Protein AF-A0A3D9FDM8-F1 (afdb_monomer_lite)

Radius of gyration: 22.26 Å; chains: 1; bounding box: 74×28×47 Å

Secondary structure (DSSP, 8-state):
--SHHHHHHHHHHHHHHHHHHHHHHHHHHHHHHHHHHHHHHHTS-HHHHHHHHHHHHHHHHHHHHHHHHHHHHHHHHTTSS-HHHHT-GGGSPPP-PPP-HHHHTTS-HHHHHHHHHHHHHHHHHHHHHHHHSSPPPPPP--HHHHHHHHHTT--

pLDDT: mean 86.39, std 13.23, range [42.19, 98.5]

InterPro domains:
  IPR010848 Protein of unknown function DUF1465 [PF07323] (9-155)
  IPR038301 AraC-like superfamily [G3DSA:1.10.8.930] (8-134)

Sequence (155 aa):
MSNAIPQAQLTRKLVDSLYVEAMVLADEARAYFEDHGVAARDRLSPSLRVGYAVESLKVTTRLMHVIAWLLTWRGEARGEIDAAMASHPDRRLGLTGRSDESVVVQLPDGAQKLIAASEDLYKRVNRLERDLLAPPAEPPASPARSLLGKLERAF

Structure (mmCIF, N/CA/C/O backbone):
data_AF-A0A3D9FDM8-F1
#
_entry.id   AF-A0A3D9FDM8-F1
#
loop_
_atom_site.group_PDB
_atom_site.id
_atom_site.type_symbol
_atom_site.label_atom_id
_atom_site.label_alt_id
_atom_site.label_comp_id
_atom_site.label_asym_id
_atom_site.label_entity_id
_atom_site.label_seq_id
_atom_site.pdbx_PDB_ins_code
_atom_site.Cartn_x
_atom_site.Cartn_y
_atom_site.Cartn_z
_atom_site.occupancy
_atom_site.B_iso_or_equiv
_atom_site.auth_seq_id
_atom_site.auth_comp_id
_atom_site.auth_asym_id
_atom_site.auth_atom_id
_atom_site.pdbx_PDB_model_num
ATOM 1 N N . MET A 1 1 ? -28.320 -5.889 21.703 1.00 42.19 1 MET A N 1
ATOM 2 C CA . MET A 1 1 ? -26.878 -5.674 21.969 1.00 42.19 1 MET A CA 1
ATOM 3 C C . MET A 1 1 ? -26.048 -6.864 21.460 1.00 42.19 1 MET A C 1
ATOM 5 O O . MET A 1 1 ? -25.460 -7.564 22.267 1.00 42.19 1 MET A O 1
ATOM 9 N N . SER A 1 2 ? -26.009 -7.159 20.149 1.00 47.53 2 SER A N 1
ATOM 10 C CA . SER A 1 2 ? -25.295 -8.372 19.677 1.00 47.53 2 SER A CA 1
ATOM 11 C C . SER A 1 2 ? -24.818 -8.325 18.212 1.00 47.53 2 SER A C 1
ATOM 13 O O . SER A 1 2 ? -24.993 -9.285 17.476 1.00 47.53 2 SER A O 1
ATOM 15 N N . ASN A 1 3 ? -24.237 -7.205 17.756 1.00 46.97 3 ASN A N 1
ATOM 16 C CA . ASN A 1 3 ? -23.647 -7.145 16.401 1.00 46.97 3 ASN A CA 1
ATOM 17 C C . ASN A 1 3 ? -22.246 -6.502 16.318 1.00 46.97 3 ASN A C 1
ATOM 19 O O . ASN A 1 3 ? -21.650 -6.480 15.249 1.00 46.97 3 ASN A O 1
ATOM 23 N N . ALA A 1 4 ? -21.689 -6.010 17.433 1.00 55.94 4 ALA A N 1
ATOM 24 C CA . ALA A 1 4 ? -20.389 -5.324 17.436 1.00 55.94 4 ALA A CA 1
ATOM 25 C C . ALA A 1 4 ? -19.183 -6.290 17.487 1.00 55.94 4 ALA A C 1
ATOM 27 O O . ALA A 1 4 ? -18.150 -6.037 16.875 1.00 55.94 4 ALA A O 1
ATOM 28 N N . ILE A 1 5 ? -19.325 -7.429 18.175 1.00 56.31 5 ILE A N 1
ATOM 29 C CA . ILE A 1 5 ? -18.251 -8.423 18.359 1.00 56.31 5 ILE A CA 1
ATOM 30 C C . ILE A 1 5 ? -17.862 -9.129 17.036 1.00 56.31 5 ILE A C 1
ATOM 32 O O . ILE A 1 5 ? -16.664 -9.264 16.778 1.00 56.31 5 ILE A O 1
ATOM 36 N N . PRO A 1 6 ? -18.806 -9.527 16.149 1.00 63.25 6 PRO A N 1
ATOM 37 C CA . PRO A 1 6 ? -18.467 -10.157 14.867 1.00 63.25 6 PRO A CA 1
ATOM 38 C C . PRO A 1 6 ? -17.724 -9.221 13.906 1.00 63.25 6 PRO A C 1
ATOM 40 O O . PRO A 1 6 ? -16.816 -9.657 13.199 1.00 63.25 6 PRO A O 1
ATOM 43 N N . GLN A 1 7 ? -18.085 -7.933 13.893 1.00 66.94 7 GLN A N 1
ATOM 44 C CA . GLN A 1 7 ? -17.470 -6.939 13.012 1.00 66.94 7 GLN A CA 1
ATOM 45 C C . GLN A 1 7 ? -16.021 -6.649 13.410 1.00 66.94 7 GLN A C 1
ATOM 47 O O . GLN A 1 7 ? -15.142 -6.696 12.555 1.00 66.94 7 GLN A O 1
ATOM 52 N N . ALA A 1 8 ? -15.742 -6.447 14.702 1.00 70.94 8 ALA A N 1
ATOM 53 C CA . ALA A 1 8 ? -14.380 -6.203 15.180 1.00 70.94 8 ALA A CA 1
ATOM 54 C C . ALA A 1 8 ? -13.433 -7.382 14.877 1.00 70.94 8 ALA A C 1
ATOM 56 O O . ALA A 1 8 ? -12.302 -7.192 14.424 1.00 70.94 8 ALA A O 1
ATOM 57 N N . GLN A 1 9 ? -13.907 -8.621 15.060 1.00 74.38 9 GLN A N 1
ATOM 58 C CA . GLN A 1 9 ? -13.117 -9.814 14.753 1.00 74.38 9 GLN A CA 1
ATOM 59 C C . GLN A 1 9 ? -12.861 -9.976 13.245 1.00 74.38 9 GLN A C 1
ATOM 61 O O . GLN A 1 9 ? -11.773 -10.403 12.849 1.00 74.38 9 GLN A O 1
ATOM 66 N N . LEU A 1 10 ? -13.843 -9.629 12.406 1.00 76.88 10 LEU A N 1
ATOM 67 C CA . LEU A 1 10 ? -13.697 -9.628 10.950 1.00 76.88 10 LEU A CA 1
ATOM 68 C C . LEU A 1 10 ? -12.655 -8.597 10.499 1.00 76.88 10 LEU A C 1
ATOM 70 O O . LEU A 1 10 ? -11.770 -8.935 9.713 1.00 76.88 10 LEU A O 1
ATOM 74 N N . THR A 1 11 ? -12.703 -7.382 11.051 1.00 84.81 11 THR A N 1
ATOM 75 C CA . THR A 1 11 ? -11.735 -6.324 10.742 1.00 84.81 11 THR A CA 1
ATOM 76 C C . THR A 1 11 ? -10.313 -6.727 11.119 1.00 84.81 11 THR A C 1
ATOM 78 O O . THR A 1 11 ? -9.399 -6.554 10.316 1.00 84.81 11 THR A O 1
ATOM 81 N N . ARG A 1 12 ? -10.112 -7.362 12.281 1.00 87.31 12 ARG A N 1
ATOM 82 C CA . ARG A 1 12 ? -8.791 -7.866 12.684 1.00 87.31 12 ARG A CA 1
ATOM 83 C C . ARG A 1 12 ? -8.222 -8.882 11.690 1.00 87.31 12 ARG A C 1
ATOM 85 O O . ARG A 1 12 ? -7.075 -8.755 11.273 1.00 87.31 12 ARG A O 1
ATOM 92 N N . LYS A 1 13 ? -9.026 -9.871 11.281 1.00 90.56 13 LYS A N 1
ATOM 93 C CA . LYS A 1 13 ? -8.599 -10.873 10.288 1.00 90.56 13 LYS A CA 1
ATOM 94 C C . LYS A 1 13 ? -8.257 -10.231 8.944 1.00 90.56 13 LYS A C 1
ATOM 96 O O . LYS A 1 13 ? -7.302 -10.652 8.297 1.00 90.56 13 LYS A O 1
ATOM 101 N N . LEU A 1 14 ? -9.016 -9.212 8.539 1.00 94.00 14 LEU A N 1
ATOM 102 C CA . LEU A 1 14 ? -8.747 -8.465 7.316 1.00 94.00 14 LEU A CA 1
ATOM 103 C C . LEU A 1 14 ? -7.418 -7.701 7.403 1.00 94.00 14 LEU A C 1
ATOM 105 O O . LEU A 1 14 ? -6.615 -7.802 6.481 1.00 94.00 14 LEU A O 1
ATOM 109 N N . VAL A 1 15 ? -7.147 -7.005 8.512 1.00 95.12 15 VAL A N 1
ATOM 110 C CA . VAL A 1 15 ? -5.864 -6.316 8.748 1.00 95.12 15 VAL A CA 1
ATOM 111 C C . VAL A 1 15 ? -4.689 -7.295 8.670 1.00 95.12 15 VAL A C 1
ATOM 113 O O . VAL A 1 15 ? -3.709 -7.017 7.982 1.00 95.12 15 VAL A O 1
ATOM 116 N N . ASP A 1 16 ? -4.787 -8.456 9.324 1.00 95.62 16 ASP A N 1
ATOM 117 C CA . ASP A 1 16 ? -3.725 -9.468 9.286 1.00 95.62 16 ASP A CA 1
ATOM 118 C C . ASP A 1 16 ? -3.510 -10.024 7.865 1.00 95.62 16 ASP A C 1
ATOM 120 O O . ASP A 1 16 ? -2.367 -10.157 7.426 1.00 95.62 16 ASP A O 1
ATOM 124 N N . SER A 1 17 ? -4.586 -10.288 7.115 1.00 96.94 17 SER A N 1
ATOM 125 C CA . SER A 1 17 ? -4.496 -10.750 5.722 1.00 96.94 17 SER A CA 1
ATOM 126 C C . SER A 1 17 ? -3.844 -9.709 4.809 1.00 96.94 17 SER A C 1
ATOM 128 O O . SER A 1 17 ? -2.958 -10.049 4.026 1.00 96.94 17 SER A O 1
ATOM 130 N N . LEU A 1 18 ? -4.255 -8.442 4.920 1.00 97.75 18 LEU A N 1
ATOM 131 C CA . LEU A 1 18 ? -3.688 -7.339 4.140 1.00 97.75 18 LEU A CA 1
ATOM 132 C C . LEU A 1 18 ? -2.214 -7.108 4.482 1.00 97.75 18 LEU A C 1
ATOM 134 O O . LEU A 1 18 ? -1.433 -6.751 3.606 1.00 97.75 18 LEU A O 1
ATOM 138 N N . TYR A 1 19 ? -1.818 -7.332 5.738 1.00 98.19 19 TYR A N 1
ATOM 139 C CA . TYR A 1 19 ? -0.422 -7.225 6.156 1.00 98.19 19 TYR A CA 1
ATOM 140 C C . TYR A 1 19 ? 0.450 -8.297 5.506 1.00 98.19 19 TYR A C 1
ATOM 142 O O . TYR A 1 19 ? 1.517 -7.975 4.990 1.00 98.19 19 TYR A O 1
ATOM 150 N N . VAL A 1 20 ? -0.000 -9.554 5.491 1.00 98.25 20 VAL A N 1
ATOM 151 C CA . VAL A 1 20 ? 0.735 -10.634 4.814 1.00 98.25 20 VAL A CA 1
ATOM 152 C C . VAL A 1 20 ? 0.876 -10.333 3.324 1.00 98.25 20 VAL A C 1
ATOM 154 O O . VAL A 1 20 ? 1.978 -10.417 2.791 1.00 98.25 20 VAL A O 1
ATOM 157 N N . GLU A 1 21 ? -0.206 -9.912 2.670 1.00 98.38 21 GLU A N 1
ATOM 158 C CA . GLU A 1 21 ? -0.177 -9.528 1.257 1.00 98.38 21 GLU A CA 1
ATOM 159 C C . GLU A 1 21 ? 0.787 -8.364 0.991 1.00 98.38 21 GLU A C 1
ATOM 161 O O . GLU A 1 21 ? 1.578 -8.425 0.053 1.00 98.38 21 GLU A O 1
ATOM 166 N N . ALA A 1 22 ? 0.781 -7.334 1.843 1.00 98.38 22 ALA A N 1
ATOM 167 C CA . ALA A 1 22 ? 1.700 -6.205 1.731 1.00 98.38 22 ALA A CA 1
ATOM 168 C C . ALA A 1 22 ? 3.168 -6.628 1.864 1.00 98.38 22 ALA A C 1
ATOM 170 O O . ALA A 1 22 ? 4.015 -6.125 1.129 1.00 98.38 22 ALA A O 1
ATOM 171 N N . MET A 1 23 ? 3.471 -7.556 2.777 1.00 98.50 23 MET A N 1
ATOM 172 C CA . MET A 1 23 ? 4.826 -8.079 2.968 1.00 98.50 23 MET A CA 1
ATOM 173 C C . MET A 1 23 ? 5.294 -8.913 1.773 1.00 98.50 23 MET A C 1
ATOM 175 O O . MET A 1 23 ? 6.430 -8.742 1.337 1.00 98.50 23 MET A O 1
ATOM 179 N N . VAL A 1 24 ? 4.426 -9.768 1.220 1.00 98.50 24 VAL A N 1
ATOM 180 C CA . VAL A 1 24 ? 4.730 -10.545 0.006 1.00 98.50 24 VAL A CA 1
ATOM 181 C C . VAL A 1 24 ? 4.985 -9.606 -1.170 1.00 98.50 24 VAL A C 1
ATOM 183 O O . VAL A 1 24 ? 6.026 -9.696 -1.811 1.00 98.50 24 VAL A O 1
ATOM 186 N N . LEU A 1 25 ? 4.093 -8.640 -1.398 1.00 98.50 25 LEU A N 1
ATOM 187 C CA .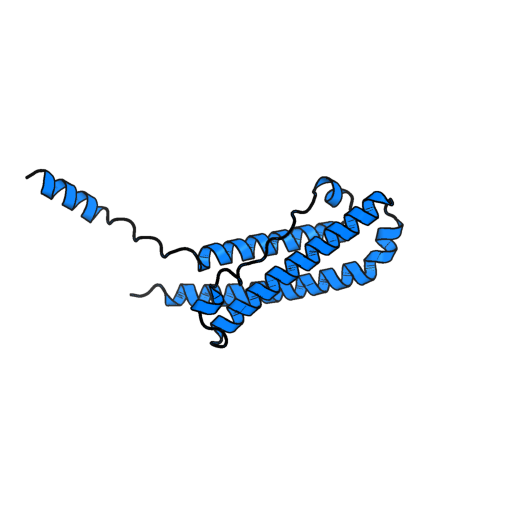 LEU A 1 25 ? 4.233 -7.691 -2.500 1.00 98.50 25 LEU A CA 1
ATOM 188 C C . LEU A 1 25 ? 5.469 -6.788 -2.350 1.00 98.50 25 LEU A C 1
ATOM 190 O O . LEU A 1 25 ? 6.094 -6.425 -3.344 1.00 98.50 25 LEU A O 1
ATOM 194 N N . ALA A 1 26 ? 5.847 -6.424 -1.120 1.00 98.00 26 ALA A N 1
ATOM 195 C CA . ALA A 1 26 ? 7.083 -5.691 -0.853 1.00 98.00 26 ALA A CA 1
ATOM 196 C C . ALA A 1 26 ? 8.334 -6.515 -1.168 1.00 98.00 26 ALA A C 1
ATOM 198 O O . ALA A 1 26 ? 9.281 -5.967 -1.734 1.00 98.00 26 ALA A O 1
ATOM 199 N N . ASP A 1 27 ? 8.332 -7.809 -0.852 1.00 97.31 27 ASP A N 1
ATOM 200 C CA . ASP A 1 27 ? 9.438 -8.698 -1.199 1.00 97.31 27 ASP A CA 1
ATOM 201 C C . ASP A 1 27 ? 9.536 -8.924 -2.715 1.00 97.31 27 ASP A C 1
ATOM 203 O O . ASP A 1 27 ? 10.619 -8.791 -3.283 1.00 97.31 27 ASP A O 1
ATOM 207 N N . GLU A 1 28 ? 8.405 -9.146 -3.391 1.00 96.69 28 GLU A N 1
ATOM 208 C CA . GLU A 1 28 ? 8.338 -9.249 -4.855 1.00 96.69 28 GLU A CA 1
ATOM 209 C C . GLU A 1 28 ? 8.842 -7.971 -5.539 1.00 96.69 28 GLU A C 1
ATOM 211 O O . GLU A 1 28 ? 9.646 -8.034 -6.471 1.00 96.69 28 GLU A O 1
ATOM 216 N N . ALA A 1 29 ? 8.410 -6.800 -5.057 1.00 95.31 29 ALA A N 1
ATOM 217 C CA . ALA A 1 29 ? 8.858 -5.514 -5.578 1.00 95.31 29 ALA A CA 1
ATOM 218 C C . ALA A 1 29 ? 10.364 -5.318 -5.372 1.00 95.31 29 ALA A C 1
ATOM 220 O O . ALA A 1 29 ? 11.062 -4.913 -6.302 1.00 95.31 29 ALA A O 1
ATOM 221 N N . ARG A 1 30 ? 10.878 -5.632 -4.176 1.00 94.00 30 ARG A N 1
ATOM 222 C CA . ARG A 1 30 ? 12.311 -5.567 -3.871 1.00 94.00 30 ARG A CA 1
ATOM 223 C C . ARG A 1 30 ? 13.104 -6.466 -4.818 1.00 94.00 30 ARG A C 1
ATOM 225 O O . ARG A 1 30 ? 14.005 -5.975 -5.489 1.00 94.00 30 ARG A O 1
ATOM 232 N N . ALA A 1 31 ? 12.733 -7.743 -4.917 1.00 93.12 31 ALA A N 1
ATOM 233 C CA . ALA A 1 31 ? 13.407 -8.708 -5.778 1.00 93.12 31 ALA A CA 1
ATOM 234 C C . ALA A 1 31 ? 13.405 -8.257 -7.246 1.00 93.12 31 ALA A C 1
ATOM 236 O O . ALA A 1 31 ? 14.443 -8.272 -7.902 1.00 93.12 31 ALA A O 1
ATOM 237 N N . TYR A 1 32 ? 12.267 -7.779 -7.753 1.00 92.00 32 TYR A N 1
ATOM 238 C CA . TYR A 1 32 ? 12.155 -7.311 -9.131 1.00 92.00 32 TYR A CA 1
ATOM 239 C C . TYR A 1 32 ? 13.013 -6.068 -9.407 1.00 92.00 32 TYR A C 1
ATOM 241 O O . TYR A 1 32 ? 13.723 -6.011 -10.415 1.00 92.00 32 TYR A O 1
ATOM 249 N N . PHE A 1 33 ? 12.966 -5.061 -8.530 1.00 87.50 33 PHE A N 1
ATOM 250 C CA . PHE A 1 33 ? 13.702 -3.815 -8.741 1.00 87.50 33 PHE A CA 1
ATOM 251 C C . PHE A 1 33 ? 15.215 -3.962 -8.512 1.00 87.50 33 PHE A C 1
ATOM 253 O O . PHE A 1 33 ? 15.975 -3.229 -9.146 1.00 87.50 33 PHE A O 1
ATOM 260 N N . GLU A 1 34 ? 15.651 -4.914 -7.681 1.00 83.81 34 GLU A N 1
ATOM 261 C CA . GLU A 1 34 ? 17.066 -5.272 -7.495 1.00 83.81 34 GLU A CA 1
ATOM 262 C C . GLU A 1 34 ? 17.610 -6.117 -8.662 1.00 83.81 34 GLU A C 1
ATOM 264 O O . GLU A 1 34 ? 18.655 -5.777 -9.217 1.00 83.81 34 GLU A O 1
ATOM 269 N N . ASP A 1 35 ? 16.901 -7.176 -9.070 1.00 74.00 35 ASP A N 1
ATOM 270 C CA . ASP A 1 35 ? 17.409 -8.184 -10.017 1.00 74.00 35 ASP A CA 1
ATOM 271 C C . ASP A 1 35 ? 17.131 -7.828 -11.489 1.00 74.00 35 ASP A C 1
ATOM 273 O O . ASP A 1 35 ? 18.003 -7.887 -12.357 1.00 74.00 35 ASP A O 1
ATOM 277 N N . HIS A 1 36 ? 15.910 -7.390 -11.804 1.00 60.69 36 HIS A N 1
ATOM 278 C CA . HIS A 1 36 ? 15.513 -7.032 -13.174 1.00 60.69 36 HIS A CA 1
ATOM 279 C C . HIS A 1 36 ? 15.689 -5.547 -13.479 1.00 60.69 36 HIS A C 1
ATOM 281 O O . HIS A 1 36 ? 15.651 -5.146 -14.648 1.00 60.69 36 HIS A O 1
ATOM 287 N N . GLY A 1 37 ? 15.948 -4.739 -12.447 1.00 59.66 37 GLY A N 1
ATOM 288 C CA . GLY A 1 37 ? 16.213 -3.316 -12.577 1.00 59.66 37 GLY A CA 1
ATOM 289 C C . GLY A 1 37 ? 17.320 -3.023 -13.582 1.00 59.66 37 GLY A C 1
ATOM 290 O O . GLY A 1 37 ? 17.155 -2.124 -14.387 1.00 59.66 37 GLY A O 1
ATOM 291 N N . VAL A 1 38 ? 18.412 -3.785 -13.618 1.00 63.06 38 VAL A N 1
ATOM 292 C CA . VAL A 1 38 ? 19.548 -3.457 -14.498 1.00 63.06 38 VAL A CA 1
ATOM 293 C C . VAL A 1 38 ? 19.274 -3.867 -15.951 1.00 63.06 38 VAL A C 1
ATOM 295 O O . VAL A 1 38 ? 19.189 -3.014 -16.834 1.00 63.06 38 VAL A O 1
ATOM 298 N N . ALA A 1 39 ? 19.025 -5.155 -16.203 1.00 66.62 39 ALA A N 1
ATOM 299 C CA . ALA A 1 39 ? 18.892 -5.680 -17.564 1.00 66.62 39 ALA A CA 1
ATOM 300 C C . ALA A 1 39 ? 17.653 -5.156 -18.317 1.00 66.62 39 ALA A C 1
ATOM 302 O O . ALA A 1 39 ? 17.698 -4.984 -19.539 1.00 66.62 39 ALA A O 1
ATOM 303 N N . ALA A 1 40 ? 16.543 -4.894 -17.614 1.00 63.81 40 ALA A N 1
ATOM 304 C CA . ALA A 1 40 ? 15.347 -4.330 -18.231 1.00 63.81 40 ALA A CA 1
ATOM 305 C C . ALA A 1 40 ? 15.478 -2.814 -18.453 1.00 63.81 40 ALA A C 1
ATOM 307 O O . ALA A 1 40 ? 15.046 -2.328 -19.498 1.00 63.81 40 ALA A O 1
ATOM 308 N N . ARG A 1 41 ? 16.124 -2.065 -17.539 1.00 67.12 41 ARG A N 1
ATOM 309 C CA . ARG A 1 41 ? 16.370 -0.618 -17.723 1.00 67.12 41 ARG A CA 1
ATOM 310 C C . ARG A 1 41 ? 17.354 -0.324 -18.846 1.00 67.12 41 ARG A C 1
ATOM 312 O O . ARG A 1 41 ? 17.204 0.702 -19.511 1.00 67.12 41 ARG A O 1
ATOM 319 N N . ASP A 1 42 ? 18.332 -1.190 -19.084 1.00 72.94 42 ASP A N 1
ATOM 320 C CA . ASP A 1 42 ? 19.325 -0.966 -20.140 1.00 72.94 42 ASP A CA 1
ATOM 321 C C . ASP A 1 42 ? 18.704 -0.992 -21.542 1.00 72.94 42 ASP A C 1
ATOM 323 O O . ASP A 1 42 ? 19.166 -0.287 -22.439 1.00 72.94 42 ASP A O 1
ATOM 327 N N . ARG A 1 43 ? 17.591 -1.719 -21.707 1.00 79.44 43 ARG A N 1
ATOM 328 C CA . ARG A 1 43 ? 16.807 -1.770 -22.951 1.00 79.44 43 ARG A CA 1
ATOM 329 C C . ARG A 1 43 ? 15.848 -0.587 -23.124 1.00 79.44 43 ARG A C 1
ATOM 331 O O . ARG A 1 43 ? 15.320 -0.399 -24.216 1.00 79.44 43 ARG A O 1
ATOM 338 N N . LEU A 1 44 ? 15.608 0.198 -22.072 1.00 82.88 44 LEU A N 1
ATOM 339 C CA . LEU A 1 44 ? 14.722 1.361 -22.118 1.00 82.88 44 LEU A CA 1
ATOM 340 C C . LEU A 1 44 ? 15.448 2.595 -22.664 1.00 82.88 44 LEU A C 1
ATOM 342 O O . LEU A 1 44 ? 16.650 2.787 -22.467 1.00 82.88 44 LEU A O 1
ATOM 346 N N . SER A 1 45 ? 14.690 3.491 -23.296 1.00 87.81 45 SER A N 1
ATOM 347 C CA . SER A 1 45 ? 15.190 4.822 -23.640 1.00 87.81 45 SER A CA 1
ATOM 348 C C . SER A 1 45 ? 15.562 5.614 -22.369 1.00 87.81 45 SER A C 1
ATOM 350 O O . SER A 1 45 ? 15.033 5.340 -21.286 1.00 87.81 45 SER A O 1
ATOM 352 N N . PRO A 1 46 ? 16.445 6.630 -22.456 1.00 86.94 46 PRO A N 1
ATOM 353 C CA . PRO A 1 46 ? 16.797 7.460 -21.302 1.00 86.94 46 PRO A CA 1
ATOM 354 C C . PRO A 1 46 ? 15.589 8.063 -20.570 1.00 86.94 46 PRO A C 1
ATOM 356 O O . PRO A 1 46 ? 15.571 8.074 -19.341 1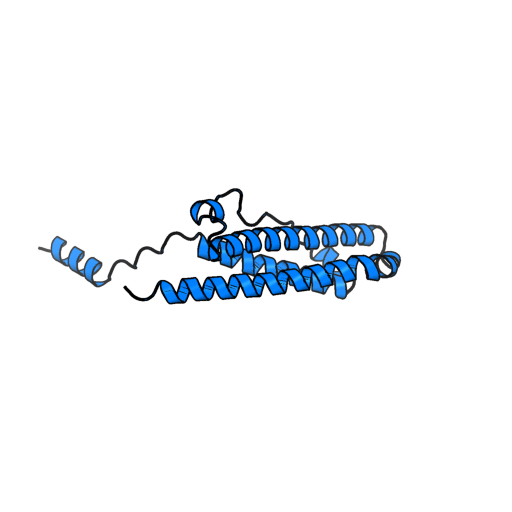.00 86.94 46 PRO A O 1
ATOM 359 N N . SER A 1 47 ? 14.565 8.513 -21.302 1.00 87.19 47 SER A N 1
ATOM 360 C CA . SER A 1 47 ? 13.333 9.056 -20.718 1.00 87.19 47 SER A CA 1
ATOM 361 C C . SER A 1 47 ? 12.534 7.989 -19.964 1.00 87.19 47 SER A C 1
ATOM 363 O O . SER A 1 47 ? 12.111 8.224 -18.832 1.00 87.19 47 SER A O 1
ATOM 365 N N . LEU A 1 48 ? 12.397 6.787 -20.528 1.00 90.06 48 LEU A N 1
ATOM 366 C CA . LEU A 1 48 ? 11.703 5.678 -19.870 1.00 90.06 48 LEU A CA 1
ATOM 367 C C . LEU A 1 48 ? 12.462 5.132 -18.658 1.00 90.06 48 LEU A C 1
ATOM 369 O O . LEU A 1 48 ? 11.832 4.679 -17.707 1.00 90.06 48 LEU A O 1
ATOM 373 N N . ARG A 1 49 ? 13.796 5.237 -18.622 1.00 90.44 49 ARG A N 1
ATOM 374 C CA . ARG A 1 49 ? 14.578 4.909 -17.418 1.00 90.44 49 ARG A CA 1
ATOM 375 C C . ARG A 1 49 ? 14.246 5.815 -16.233 1.00 90.44 49 ARG A C 1
ATOM 377 O O . ARG A 1 49 ? 14.229 5.333 -15.101 1.00 90.44 49 ARG A O 1
ATOM 384 N N . VAL A 1 50 ? 13.989 7.102 -16.478 1.00 91.69 50 VAL A N 1
ATOM 385 C CA . VAL A 1 50 ? 13.543 8.039 -15.432 1.00 91.69 50 VAL A CA 1
ATOM 386 C C . VAL A 1 50 ? 12.127 7.689 -14.989 1.00 91.69 50 VAL A C 1
ATOM 388 O O . VAL A 1 50 ? 11.886 7.570 -13.791 1.00 91.69 50 VAL A O 1
ATOM 391 N N . GLY A 1 51 ? 11.221 7.442 -15.943 1.00 92.38 51 GLY A N 1
ATOM 392 C CA . GLY A 1 51 ? 9.859 6.988 -15.653 1.00 92.38 51 GLY A CA 1
ATOM 393 C C . GLY A 1 51 ? 9.838 5.727 -14.787 1.00 92.38 51 GLY A C 1
ATOM 394 O O . GLY A 1 51 ? 9.188 5.701 -13.748 1.00 92.38 51 GLY A O 1
ATOM 395 N N . TYR A 1 52 ? 10.647 4.726 -15.139 1.00 92.00 52 TYR A N 1
ATOM 396 C CA . TYR A 1 52 ? 10.813 3.504 -14.356 1.00 92.00 52 TYR A CA 1
ATOM 397 C C . TYR A 1 52 ? 11.269 3.783 -12.918 1.00 92.00 52 TYR A C 1
ATOM 399 O O . TYR A 1 52 ? 10.699 3.236 -11.977 1.00 92.00 52 TYR A O 1
ATOM 407 N N . ALA A 1 53 ? 12.278 4.639 -12.722 1.00 91.44 53 ALA A N 1
ATOM 408 C CA . ALA A 1 53 ? 12.774 4.976 -11.387 1.00 91.44 53 ALA A CA 1
ATOM 409 C C . ALA A 1 53 ? 11.708 5.695 -10.541 1.00 91.44 53 ALA A C 1
ATOM 411 O O . ALA A 1 53 ? 11.526 5.372 -9.367 1.00 91.44 53 ALA A O 1
ATOM 412 N N . VAL A 1 54 ? 10.973 6.629 -11.151 1.00 94.50 54 VAL A N 1
ATOM 413 C CA . VAL A 1 54 ? 9.869 7.348 -10.505 1.00 94.50 54 VAL A CA 1
ATOM 414 C C . VAL A 1 54 ? 8.754 6.386 -10.101 1.00 94.50 54 VAL A C 1
ATOM 416 O O . VAL A 1 54 ? 8.301 6.424 -8.959 1.00 94.50 54 VAL A O 1
ATOM 419 N N . GLU A 1 55 ? 8.329 5.502 -11.002 1.00 95.00 55 GLU A N 1
ATOM 420 C CA . GLU A 1 55 ? 7.281 4.525 -10.704 1.00 95.00 55 GLU A CA 1
ATOM 421 C C . GLU A 1 55 ? 7.728 3.504 -9.647 1.00 95.00 55 GLU A C 1
ATOM 423 O O . GLU A 1 55 ? 6.962 3.191 -8.737 1.00 95.00 55 GLU A O 1
ATOM 428 N N . SER A 1 56 ? 8.992 3.073 -9.671 1.00 93.81 56 SER A N 1
ATOM 429 C CA . SER A 1 56 ? 9.559 2.196 -8.633 1.00 93.81 56 SER A CA 1
ATOM 430 C C . SER A 1 56 ? 9.502 2.853 -7.248 1.00 93.81 56 SER A C 1
ATOM 432 O O . SER A 1 56 ? 9.091 2.223 -6.274 1.00 93.81 56 SER A O 1
ATOM 434 N N . LEU A 1 57 ? 9.842 4.145 -7.156 1.00 95.00 57 LEU A N 1
ATOM 435 C CA . LEU A 1 57 ? 9.765 4.905 -5.905 1.00 95.00 57 LEU A CA 1
ATOM 436 C C . LEU A 1 57 ? 8.320 5.089 -5.418 1.00 95.00 57 LEU A C 1
ATOM 438 O O . LEU A 1 57 ? 8.062 5.067 -4.212 1.00 95.00 57 LEU A O 1
ATOM 442 N N . LYS A 1 58 ? 7.360 5.251 -6.339 1.00 96.69 58 LYS A N 1
ATOM 443 C CA . LYS A 1 58 ? 5.933 5.305 -5.991 1.00 96.69 58 LYS A CA 1
ATOM 444 C C . LYS A 1 58 ? 5.468 3.977 -5.400 1.00 96.69 58 LYS A C 1
ATOM 446 O O . LYS A 1 58 ? 4.783 3.998 -4.379 1.00 96.69 58 LYS A O 1
ATOM 451 N N . VAL A 1 59 ? 5.863 2.845 -5.991 1.00 97.00 59 VAL A N 1
ATOM 452 C CA . VAL A 1 59 ? 5.545 1.505 -5.469 1.00 97.00 59 VAL A CA 1
ATOM 453 C C . VAL A 1 59 ? 6.093 1.337 -4.054 1.00 97.00 59 VAL A C 1
ATOM 455 O O . VAL A 1 59 ? 5.326 1.043 -3.139 1.00 97.00 59 VAL A O 1
ATOM 458 N N . THR A 1 60 ? 7.386 1.584 -3.834 1.00 96.25 60 THR A N 1
ATOM 459 C CA . THR A 1 60 ? 8.004 1.382 -2.512 1.00 96.25 60 THR A CA 1
ATOM 460 C C . THR A 1 60 ? 7.423 2.313 -1.451 1.00 96.25 60 THR A C 1
ATOM 462 O O . THR A 1 60 ? 7.077 1.857 -0.362 1.00 96.25 60 THR A O 1
ATOM 465 N N . THR A 1 61 ? 7.213 3.591 -1.778 1.00 97.00 61 THR A N 1
ATOM 466 C CA . THR A 1 61 ? 6.560 4.552 -0.872 1.00 97.00 61 THR A CA 1
ATOM 467 C C . THR A 1 61 ? 5.146 4.106 -0.504 1.00 97.00 61 THR A C 1
ATOM 469 O O . THR A 1 61 ? 4.734 4.198 0.653 1.00 97.00 61 THR A O 1
ATOM 472 N N . ARG A 1 62 ? 4.389 3.585 -1.475 1.00 97.81 62 ARG A N 1
ATOM 473 C CA . ARG A 1 62 ? 3.024 3.105 -1.252 1.00 97.81 62 ARG A CA 1
ATOM 474 C C . ARG A 1 62 ? 2.984 1.886 -0.343 1.00 97.81 62 ARG A C 1
ATOM 476 O O . ARG A 1 62 ? 2.191 1.869 0.597 1.00 97.81 62 ARG A O 1
ATOM 483 N N . LEU A 1 63 ? 3.858 0.913 -0.584 1.00 98.06 63 LEU A N 1
ATOM 484 C CA . LEU A 1 63 ? 3.973 -0.278 0.256 1.00 98.06 63 LEU A CA 1
ATOM 485 C C . LEU A 1 63 ? 4.422 0.081 1.672 1.00 98.06 63 LEU A C 1
ATOM 487 O O . LEU A 1 63 ? 3.839 -0.410 2.632 1.00 98.06 63 LEU A O 1
ATOM 491 N N . MET A 1 64 ? 5.372 1.006 1.818 1.00 97.56 64 MET A N 1
ATOM 492 C CA . MET A 1 64 ? 5.808 1.503 3.122 1.00 97.56 64 MET A CA 1
ATOM 493 C C . MET A 1 64 ? 4.654 2.134 3.912 1.00 97.56 64 MET A C 1
ATOM 495 O O . MET A 1 64 ? 4.445 1.771 5.069 1.00 97.56 64 MET A O 1
ATOM 499 N N . HIS A 1 65 ? 3.870 3.030 3.299 1.00 97.88 65 HIS A N 1
ATOM 500 C CA . HIS A 1 65 ? 2.710 3.636 3.962 1.00 97.88 65 HIS A CA 1
ATOM 501 C C . HIS A 1 65 ? 1.655 2.597 4.353 1.00 97.88 65 HIS A C 1
ATOM 503 O O . HIS A 1 65 ? 1.133 2.650 5.466 1.00 97.88 65 HIS A O 1
ATOM 509 N N . VAL A 1 66 ? 1.367 1.636 3.471 1.00 98.19 66 VAL A N 1
ATOM 510 C CA . VAL A 1 66 ? 0.439 0.536 3.765 1.00 98.19 66 VAL A CA 1
ATOM 511 C C . VAL A 1 66 ? 0.933 -0.295 4.951 1.00 98.19 66 VAL A C 1
ATOM 513 O O . VAL A 1 66 ? 0.175 -0.529 5.890 1.00 98.19 66 VAL A O 1
ATOM 516 N N . ILE A 1 67 ? 2.200 -0.709 4.944 1.00 98.25 67 ILE A N 1
ATOM 517 C CA . ILE A 1 67 ? 2.788 -1.538 6.003 1.00 98.25 67 ILE A CA 1
ATOM 518 C C . ILE A 1 67 ? 2.793 -0.788 7.338 1.00 98.25 67 ILE A C 1
ATOM 520 O O . ILE A 1 67 ? 2.373 -1.351 8.348 1.00 98.25 67 ILE A O 1
ATOM 524 N N . ALA A 1 68 ? 3.218 0.477 7.355 1.00 97.00 68 ALA A N 1
ATOM 525 C CA . ALA A 1 68 ? 3.252 1.294 8.568 1.00 97.00 68 ALA A CA 1
ATOM 526 C C . ALA A 1 68 ? 1.855 1.462 9.191 1.00 97.00 68 ALA A C 1
ATOM 528 O O . ALA A 1 68 ? 1.679 1.310 10.405 1.00 97.00 68 ALA A O 1
ATOM 529 N N . TRP A 1 69 ? 0.848 1.713 8.352 1.00 97.19 69 TRP A N 1
ATOM 530 C CA . TRP A 1 69 ? -0.537 1.819 8.796 1.00 97.19 69 TRP A CA 1
ATOM 531 C C . TRP A 1 69 ? -1.051 0.481 9.348 1.00 97.19 69 TRP A C 1
ATOM 533 O O . TRP A 1 69 ? -1.556 0.425 10.468 1.00 97.19 69 TRP A O 1
ATOM 543 N N . LEU A 1 70 ? -0.840 -0.627 8.629 1.00 97.12 70 LEU A N 1
ATOM 544 C CA . LEU A 1 70 ? -1.271 -1.959 9.070 1.00 97.12 70 LEU A CA 1
ATOM 545 C C . LEU A 1 70 ? -0.595 -2.389 10.378 1.00 97.12 70 LEU A C 1
ATOM 547 O O . LEU A 1 70 ? -1.247 -2.982 11.233 1.00 97.12 70 LEU A O 1
ATOM 551 N N . LEU A 1 71 ? 0.686 -2.065 10.577 1.00 96.25 71 LEU A N 1
ATOM 552 C CA . LEU A 1 71 ? 1.385 -2.329 11.838 1.00 96.25 71 LEU A CA 1
ATOM 553 C C . LEU A 1 71 ? 0.754 -1.585 13.017 1.00 96.25 71 LEU A C 1
ATOM 555 O O . LEU A 1 71 ? 0.620 -2.168 14.091 1.00 96.25 71 LEU A O 1
ATOM 559 N N . THR A 1 72 ? 0.313 -0.342 12.811 1.00 95.25 72 THR A N 1
ATOM 560 C CA . THR A 1 72 ? -0.384 0.434 13.848 1.00 95.25 72 THR A CA 1
ATOM 561 C C . THR A 1 72 ? -1.661 -0.275 14.299 1.00 95.25 72 THR A C 1
ATOM 563 O O . THR A 1 72 ? -1.874 -0.469 15.495 1.00 95.25 72 THR A O 1
ATOM 566 N N . TRP A 1 73 ? -2.476 -0.741 13.355 1.00 94.19 73 TRP A N 1
ATOM 567 C CA . TRP A 1 73 ? -3.725 -1.441 13.669 1.00 94.19 73 TRP A CA 1
ATOM 568 C C . TRP A 1 73 ? -3.512 -2.855 14.220 1.00 94.19 73 TRP A C 1
ATOM 570 O O . TRP A 1 73 ? -4.296 -3.325 15.041 1.00 94.19 73 TRP A O 1
ATOM 580 N N . ARG A 1 74 ? -2.425 -3.537 13.843 1.00 94.81 74 ARG A N 1
ATOM 581 C CA . ARG A 1 74 ? -2.045 -4.813 14.475 1.00 94.81 74 ARG A CA 1
ATOM 582 C C . ARG A 1 74 ? -1.586 -4.628 15.918 1.00 94.81 74 ARG A C 1
ATOM 584 O O . ARG A 1 74 ? -1.896 -5.482 16.745 1.00 94.81 74 ARG A O 1
ATOM 591 N N . GLY A 1 75 ? -0.866 -3.546 16.213 1.00 93.69 75 GLY A N 1
ATOM 592 C CA . GLY A 1 75 ? -0.484 -3.192 17.580 1.00 93.69 75 GLY A CA 1
ATOM 593 C C . GLY A 1 75 ? -1.707 -2.874 18.440 1.00 93.69 75 GLY A C 1
ATOM 594 O O . GLY A 1 75 ? -1.806 -3.365 19.562 1.00 93.69 75 GLY A O 1
ATOM 595 N N . GLU A 1 76 ? -2.687 -2.154 17.892 1.00 93.31 76 GLU A N 1
ATOM 596 C CA . GLU A 1 76 ? -3.964 -1.897 18.574 1.00 93.31 76 GLU A CA 1
ATOM 597 C C . GLU A 1 76 ? -4.709 -3.198 18.892 1.00 93.31 76 GLU A C 1
ATOM 599 O O . GLU A 1 76 ? -5.023 -3.465 20.051 1.00 93.31 76 GLU A O 1
ATOM 604 N N . ALA A 1 77 ? -4.836 -4.099 17.915 1.00 89.56 77 ALA A N 1
ATOM 605 C CA . ALA A 1 77 ? -5.502 -5.387 18.105 1.00 89.56 77 ALA A CA 1
ATOM 606 C C . ALA A 1 77 ? -4.807 -6.321 19.121 1.00 89.56 77 ALA A C 1
ATOM 608 O O . ALA A 1 77 ? -5.390 -7.327 19.546 1.00 89.56 77 ALA A O 1
ATOM 609 N N . ARG A 1 78 ? -3.549 -6.034 19.478 1.00 91.62 78 ARG A N 1
ATOM 610 C CA . ARG A 1 78 ? -2.770 -6.729 20.516 1.00 91.62 78 ARG A CA 1
ATOM 611 C C . ARG A 1 78 ? -2.776 -6.001 21.862 1.00 91.62 78 ARG A C 1
ATOM 613 O O . ARG A 1 78 ? -2.257 -6.550 22.829 1.00 91.62 78 ARG A O 1
ATOM 620 N N . GLY A 1 79 ? -3.352 -4.802 21.934 1.00 91.44 79 GLY A N 1
ATOM 621 C CA . GLY A 1 79 ? -3.299 -3.933 23.108 1.00 91.44 79 GLY A CA 1
ATOM 622 C C . GLY A 1 79 ? -1.944 -3.245 23.313 1.00 91.44 79 GLY A C 1
ATOM 623 O O . GLY A 1 79 ? -1.692 -2.716 24.390 1.00 91.44 79 GLY A O 1
ATOM 624 N N . GLU A 1 80 ? -1.063 -3.255 22.307 1.00 94.12 80 GLU A N 1
ATOM 625 C CA . GLU A 1 80 ? 0.243 -2.574 22.330 1.00 94.12 80 GLU A CA 1
ATOM 626 C C . GLU A 1 80 ? 0.111 -1.074 22.009 1.00 94.12 80 GLU A C 1
ATOM 628 O O . GLU A 1 80 ? 0.964 -0.270 22.382 1.00 94.12 80 GLU A O 1
ATOM 633 N N . ILE A 1 81 ? -0.955 -0.694 21.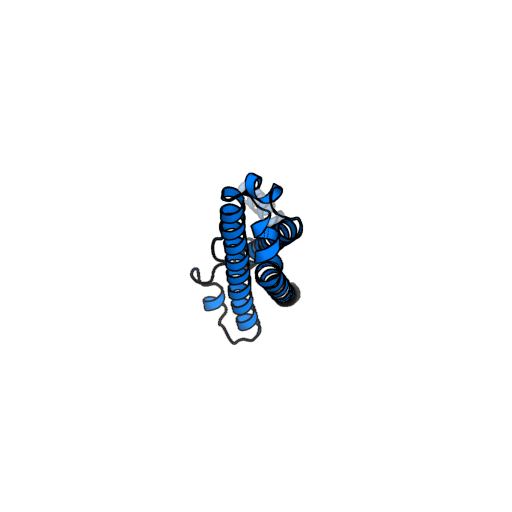297 1.00 92.06 81 ILE A N 1
ATOM 634 C CA . ILE A 1 81 ? -1.285 0.684 20.921 1.00 92.06 81 ILE A CA 1
ATOM 635 C C . ILE A 1 81 ? -2.719 0.957 21.379 1.00 92.06 81 ILE A C 1
ATOM 637 O O . ILE A 1 81 ? -3.604 0.143 21.154 1.00 92.06 81 ILE A O 1
ATOM 641 N N . ASP A 1 82 ? -2.960 2.101 22.014 1.00 91.50 82 ASP A N 1
ATOM 642 C CA . ASP A 1 82 ? -4.319 2.503 22.386 1.00 91.50 82 ASP A CA 1
ATOM 643 C C . ASP A 1 82 ? -5.145 2.901 21.148 1.00 91.50 82 ASP A C 1
ATOM 645 O O . ASP A 1 82 ? -4.616 3.490 20.201 1.00 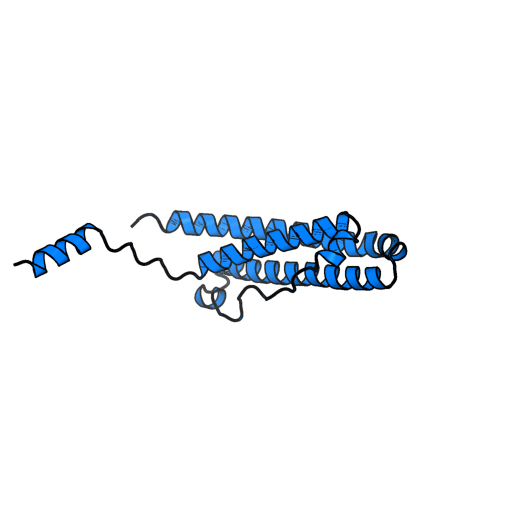91.50 82 ASP A O 1
ATOM 649 N N . ALA A 1 83 ? -6.453 2.645 21.169 1.00 87.75 83 ALA A N 1
ATOM 650 C CA . ALA A 1 83 ? -7.366 2.948 20.069 1.00 87.75 83 ALA A CA 1
ATOM 651 C C . ALA A 1 83 ? -7.354 4.444 19.702 1.00 87.75 83 ALA A C 1
ATOM 653 O O . ALA A 1 83 ? -7.329 4.802 18.521 1.00 87.75 83 ALA A O 1
ATOM 654 N N . ALA A 1 84 ? -7.280 5.333 20.701 1.00 89.19 84 ALA A N 1
ATOM 655 C CA . ALA A 1 84 ? -7.168 6.774 20.469 1.00 89.19 84 ALA A CA 1
ATOM 656 C C . ALA A 1 84 ? -5.885 7.128 19.696 1.00 89.19 84 ALA A C 1
ATOM 658 O O . ALA A 1 84 ? -5.918 7.917 18.754 1.00 89.19 84 ALA A O 1
ATOM 659 N N . MET A 1 85 ? -4.768 6.484 20.041 1.00 88.88 85 MET A N 1
ATOM 660 C CA . MET A 1 85 ? -3.487 6.672 19.365 1.00 88.88 85 MET A CA 1
ATOM 661 C C . MET A 1 85 ? -3.493 6.079 17.949 1.00 88.88 85 MET A C 1
ATOM 663 O O . MET A 1 85 ? -2.976 6.707 17.028 1.00 88.88 85 MET A O 1
ATOM 667 N N . ALA A 1 86 ? -4.087 4.898 17.750 1.00 89.62 86 ALA A N 1
ATOM 668 C CA . ALA A 1 86 ? -4.208 4.268 16.433 1.00 89.62 86 ALA A CA 1
ATOM 669 C C . ALA A 1 86 ? -5.051 5.108 15.459 1.00 89.62 86 ALA A C 1
ATOM 671 O O . ALA A 1 86 ? -4.716 5.208 14.281 1.00 89.62 86 ALA A O 1
ATOM 672 N N . SER A 1 87 ? -6.101 5.756 15.968 1.00 89.38 87 SER A N 1
ATOM 673 C CA . SER A 1 87 ? -6.994 6.632 15.197 1.00 89.38 87 SER A CA 1
ATOM 674 C C . SER A 1 87 ? -6.479 8.070 15.001 1.00 89.38 87 SER A C 1
ATOM 676 O O . SER A 1 87 ? -7.155 8.884 14.370 1.00 89.38 87 SER A O 1
ATOM 678 N N . HIS A 1 88 ? -5.294 8.405 15.529 1.00 92.38 88 HIS A N 1
ATOM 679 C CA . HIS A 1 88 ? -4.756 9.765 15.493 1.00 92.38 88 HIS A CA 1
ATOM 680 C C . HIS A 1 88 ? -4.527 10.260 14.046 1.00 92.38 88 HIS A C 1
ATOM 682 O O . HIS A 1 88 ? -4.015 9.497 13.222 1.00 92.38 88 HIS A O 1
ATOM 688 N N . PRO A 1 89 ? -4.817 11.538 13.719 1.00 88.12 89 PRO A N 1
ATOM 689 C CA . PRO A 1 89 ? -4.645 12.086 12.367 1.00 88.12 89 PRO A CA 1
ATOM 690 C C . PRO A 1 89 ? -3.246 11.893 11.761 1.00 88.12 89 PRO A C 1
ATOM 692 O O . PRO A 1 89 ? -3.121 11.629 10.568 1.00 88.12 89 PRO A O 1
ATOM 695 N N . ASP A 1 90 ? -2.200 11.959 12.584 1.00 89.00 90 ASP A N 1
ATOM 696 C CA . ASP A 1 90 ? -0.810 11.765 12.137 1.00 89.00 90 ASP A CA 1
ATOM 697 C C . ASP A 1 90 ? -0.471 10.307 11.786 1.00 89.00 90 ASP A C 1
ATOM 699 O O . ASP A 1 90 ? 0.560 10.039 11.175 1.00 89.00 90 ASP A O 1
ATOM 703 N N . ARG A 1 91 ? -1.325 9.350 12.171 1.00 88.81 91 ARG A N 1
ATOM 704 C CA . ARG A 1 91 ? -1.168 7.919 11.866 1.00 88.81 91 ARG A CA 1
ATOM 705 C C . ARG A 1 91 ? -2.044 7.455 10.710 1.00 88.81 91 ARG A C 1
ATOM 707 O O . ARG A 1 91 ? -2.149 6.253 10.461 1.00 88.81 91 ARG A O 1
ATOM 714 N N . ARG A 1 92 ? -2.670 8.393 9.998 1.00 92.38 92 ARG A N 1
ATOM 715 C CA . ARG A 1 92 ? -3.442 8.077 8.799 1.00 92.38 92 ARG A CA 1
ATOM 716 C C . ARG A 1 92 ? -2.557 7.520 7.694 1.00 92.38 92 ARG A C 1
ATOM 718 O O . ARG A 1 92 ? -1.349 7.751 7.644 1.00 92.38 92 ARG A O 1
ATOM 725 N N . LEU A 1 93 ? -3.183 6.782 6.790 1.00 93.88 93 LEU A N 1
ATOM 726 C CA . LEU A 1 93 ? -2.550 6.232 5.611 1.00 93.88 93 LEU A CA 1
ATOM 727 C C . LEU A 1 93 ? -1.944 7.375 4.790 1.00 93.88 93 LEU A C 1
ATOM 729 O O . LEU A 1 93 ? -2.652 8.253 4.292 1.00 93.88 93 LEU A O 1
ATOM 733 N N . GLY A 1 94 ? -0.619 7.356 4.652 1.00 89.44 94 GLY A N 1
ATOM 734 C CA . GLY A 1 94 ? 0.118 8.401 3.951 1.00 89.44 94 GLY A CA 1
ATOM 735 C C . GLY A 1 94 ? -0.359 8.589 2.509 1.00 89.44 94 GLY A C 1
ATOM 736 O O . GLY A 1 94 ? -0.743 7.636 1.819 1.00 89.44 94 GLY A O 1
ATOM 737 N N . LEU A 1 95 ? -0.317 9.835 2.031 1.00 84.88 95 LEU A N 1
ATOM 738 C CA . LEU A 1 95 ? -0.603 10.148 0.634 1.00 84.88 95 LEU A CA 1
ATOM 739 C C . LEU A 1 95 ? 0.486 9.554 -0.258 1.00 84.88 95 LEU A C 1
ATOM 741 O O . LEU A 1 95 ? 1.678 9.650 0.031 1.00 84.88 95 LEU A O 1
ATOM 745 N N . THR A 1 96 ? 0.073 8.936 -1.361 1.00 83.12 96 THR A N 1
ATOM 746 C CA . THR A 1 96 ? 0.998 8.363 -2.343 1.00 83.12 96 THR A CA 1
ATOM 747 C C . THR A 1 96 ? 0.726 8.966 -3.710 1.00 83.12 96 THR A C 1
ATOM 749 O O . THR A 1 96 ? -0.420 9.253 -4.064 1.00 83.12 96 THR A O 1
ATOM 752 N N . GLY A 1 97 ? 1.792 9.199 -4.477 1.00 83.88 97 GLY A N 1
ATOM 753 C CA . GLY A 1 97 ? 1.668 9.688 -5.845 1.00 83.88 97 GLY A CA 1
ATOM 754 C C . GLY A 1 97 ? 0.904 8.688 -6.713 1.00 83.88 97 GLY A C 1
ATOM 755 O O . GLY A 1 97 ? 1.097 7.474 -6.599 1.00 83.88 97 GLY A O 1
ATOM 756 N N . ARG A 1 98 ? 0.044 9.202 -7.595 1.00 90.75 98 ARG A N 1
ATOM 757 C CA . ARG A 1 98 ? -0.586 8.392 -8.642 1.00 90.75 98 ARG A CA 1
ATOM 758 C C . ARG A 1 98 ? 0.451 7.979 -9.678 1.00 90.75 98 ARG A C 1
ATOM 760 O O . ARG A 1 98 ? 1.343 8.769 -10.009 1.00 90.75 98 ARG A O 1
ATOM 767 N N . SER A 1 99 ? 0.339 6.754 -10.170 1.00 92.75 99 SER A N 1
ATOM 768 C CA . SER A 1 99 ? 1.147 6.300 -11.295 1.00 92.75 99 SER A CA 1
ATOM 769 C C . SER A 1 99 ? 0.683 6.980 -12.585 1.00 92.75 99 SER A C 1
ATOM 771 O O . SER A 1 99 ? -0.495 7.314 -12.732 1.00 92.75 99 SER A O 1
ATOM 773 N N . ASP A 1 100 ? 1.629 7.287 -13.471 1.00 93.19 100 ASP A N 1
ATOM 774 C CA . ASP A 1 100 ? 1.322 7.899 -14.766 1.00 93.19 100 ASP A CA 1
ATOM 775 C C . ASP A 1 100 ? 1.073 6.797 -15.794 1.00 93.19 100 ASP A C 1
ATOM 777 O O . ASP A 1 100 ? 2.018 6.182 -16.283 1.00 93.19 100 ASP A O 1
ATOM 781 N N . GLU A 1 101 ? -0.195 6.557 -16.129 1.00 94.44 101 GLU A N 1
ATOM 782 C CA . GLU A 1 101 ? -0.599 5.493 -17.054 1.00 94.44 101 GLU A CA 1
ATOM 783 C C . GLU A 1 101 ? 0.162 5.552 -18.386 1.00 94.44 101 GLU A C 1
ATOM 785 O O . GLU A 1 101 ? 0.567 4.520 -18.913 1.00 94.44 101 GLU A O 1
ATOM 790 N N . SER A 1 102 ? 0.433 6.758 -18.902 1.00 94.50 102 SER A N 1
ATOM 791 C CA . SER A 1 102 ? 1.141 6.932 -20.174 1.00 94.50 102 SER A CA 1
ATOM 792 C C . SER A 1 102 ? 2.584 6.428 -20.116 1.00 94.50 102 SER A C 1
ATOM 794 O O . SER A 1 102 ? 3.115 5.948 -21.118 1.00 94.50 102 SER A O 1
ATOM 796 N N . VAL A 1 103 ? 3.208 6.498 -18.938 1.00 93.44 103 VAL A N 1
ATOM 797 C CA . VAL A 1 103 ? 4.536 5.944 -18.669 1.00 93.44 103 VAL A CA 1
ATOM 798 C C . VAL A 1 103 ? 4.431 4.451 -18.378 1.00 93.44 103 VAL A C 1
ATOM 800 O O . VAL A 1 103 ? 5.203 3.679 -18.940 1.00 93.44 103 VAL A O 1
ATOM 803 N N . VAL A 1 104 ? 3.475 4.040 -17.537 1.00 95.25 104 VAL A N 1
ATOM 804 C CA . VAL A 1 104 ? 3.314 2.654 -17.066 1.00 95.25 104 VAL A CA 1
ATOM 805 C C . VAL A 1 104 ? 3.170 1.681 -18.230 1.00 95.25 104 VAL A C 1
ATOM 807 O O . VAL A 1 104 ? 3.894 0.690 -18.264 1.00 95.25 104 VAL A O 1
ATOM 810 N N . VAL A 1 105 ? 2.328 1.984 -19.222 1.00 95.81 105 VAL A N 1
ATOM 811 C CA . VAL A 1 105 ? 2.103 1.096 -20.383 1.00 95.81 105 VAL A CA 1
ATOM 812 C C . VAL A 1 105 ? 3.354 0.857 -21.237 1.00 95.81 105 VAL A C 1
ATOM 814 O O . VAL A 1 105 ? 3.392 -0.082 -22.027 1.00 95.81 105 VAL A O 1
ATOM 817 N N . GLN A 1 106 ? 4.385 1.696 -21.093 1.00 93.81 106 GLN A N 1
ATOM 818 C CA . GLN A 1 106 ? 5.665 1.569 -21.797 1.00 93.81 106 GLN A CA 1
ATOM 819 C C . GLN A 1 106 ? 6.724 0.811 -20.979 1.00 93.81 106 GLN A C 1
ATOM 821 O O . GLN A 1 106 ? 7.827 0.565 -21.473 1.00 93.81 106 GLN A O 1
ATOM 826 N N . LEU A 1 107 ? 6.433 0.469 -19.720 1.00 91.56 107 LEU A N 1
ATOM 827 C CA . LEU A 1 107 ? 7.345 -0.272 -18.849 1.00 91.56 107 LEU A CA 1
ATOM 828 C C . LEU A 1 107 ? 7.249 -1.785 -19.103 1.00 91.56 107 LEU A C 1
ATOM 830 O O . LEU A 1 107 ? 6.257 -2.256 -19.653 1.00 91.56 107 LEU A O 1
ATOM 834 N N . PRO A 1 108 ? 8.243 -2.584 -18.682 1.00 91.25 108 PRO A N 1
ATOM 835 C CA . PRO A 1 108 ? 8.148 -4.038 -18.772 1.00 91.25 108 PRO A CA 1
ATOM 836 C C . PRO A 1 108 ? 6.964 -4.593 -17.965 1.00 91.25 108 PRO A C 1
ATOM 838 O O . PRO A 1 108 ? 6.659 -4.090 -16.884 1.00 91.25 108 PRO A O 1
ATOM 841 N N . ASP A 1 109 ? 6.363 -5.688 -18.433 1.00 92.12 109 ASP A N 1
ATOM 842 C CA . ASP A 1 109 ? 5.157 -6.288 -17.836 1.00 92.12 109 ASP A CA 1
ATOM 843 C C . ASP A 1 109 ? 5.266 -6.547 -16.326 1.00 92.12 109 ASP A C 1
ATOM 845 O O . ASP A 1 109 ? 4.297 -6.379 -15.589 1.00 92.12 109 ASP A O 1
ATOM 849 N N . GLY A 1 110 ? 6.445 -6.956 -15.844 1.00 92.75 110 GLY A N 1
ATOM 850 C CA . GLY A 1 110 ? 6.678 -7.166 -14.412 1.00 92.75 110 GLY A CA 1
ATOM 851 C C . GLY A 1 110 ? 6.499 -5.883 -13.593 1.00 92.75 110 GLY A C 1
ATOM 852 O O . GLY A 1 110 ? 5.815 -5.897 -12.572 1.00 92.75 110 GLY A O 1
ATOM 853 N N . ALA A 1 111 ? 7.024 -4.756 -14.083 1.00 93.19 111 ALA A N 1
ATOM 854 C CA . ALA A 1 111 ? 6.856 -3.451 -13.452 1.00 93.19 111 ALA A CA 1
ATOM 855 C C . ALA A 1 111 ? 5.387 -3.014 -13.472 1.00 93.19 111 ALA A C 1
ATOM 857 O O . ALA A 1 111 ? 4.870 -2.577 -12.448 1.00 93.19 111 ALA A O 1
ATOM 858 N N . GLN A 1 112 ? 4.697 -3.190 -14.605 1.00 95.56 112 GLN A N 1
ATOM 859 C CA . GLN A 1 112 ? 3.271 -2.867 -14.721 1.00 95.56 112 GLN A CA 1
ATOM 860 C C . GLN A 1 112 ? 2.430 -3.633 -13.690 1.00 95.56 112 G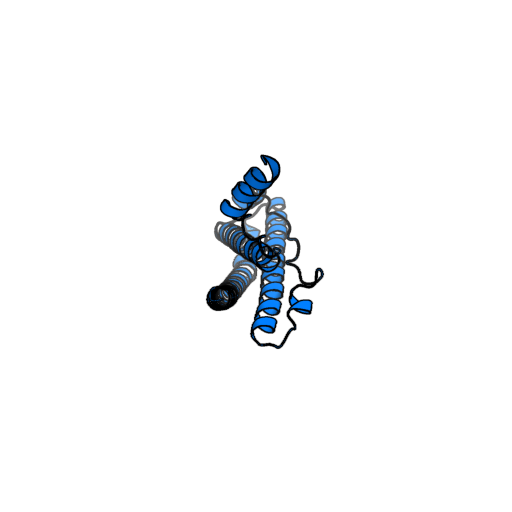LN A C 1
ATOM 862 O O . GLN A 1 112 ? 1.602 -3.041 -12.996 1.00 95.56 112 GLN A O 1
ATOM 867 N N . LYS A 1 113 ? 2.688 -4.939 -13.532 1.00 96.62 113 LYS A N 1
ATOM 868 C CA . LYS A 1 113 ? 1.998 -5.792 -12.552 1.00 96.62 113 LYS A CA 1
ATOM 869 C C . LYS A 1 113 ? 2.218 -5.316 -11.118 1.00 96.62 113 LYS A C 1
ATOM 871 O O . LYS A 1 113 ? 1.249 -5.201 -10.372 1.00 96.62 113 LYS A O 1
ATOM 876 N N . LEU A 1 114 ? 3.456 -4.997 -10.742 1.00 97.00 114 LEU A N 1
ATOM 877 C CA . LEU A 1 114 ? 3.780 -4.502 -9.398 1.00 97.00 114 LEU A CA 1
ATOM 878 C C . LEU A 1 114 ? 3.143 -3.137 -9.113 1.00 97.00 114 LEU A C 1
ATOM 880 O O . LEU A 1 114 ? 2.627 -2.899 -8.017 1.00 97.00 114 LEU A O 1
ATOM 884 N N . ILE A 1 115 ? 3.131 -2.247 -10.107 1.00 97.06 115 ILE A N 1
ATOM 885 C CA . ILE A 1 115 ? 2.471 -0.943 -10.007 1.00 97.06 115 ILE A CA 1
ATOM 886 C C . ILE A 1 115 ? 0.976 -1.139 -9.751 1.00 97.06 115 ILE A C 1
ATOM 888 O O . ILE A 1 115 ? 0.475 -0.657 -8.733 1.00 97.06 115 ILE A O 1
ATOM 892 N N . ALA A 1 116 ? 0.293 -1.919 -10.591 1.00 98.00 116 ALA A N 1
ATOM 893 C CA . ALA A 1 116 ? -1.134 -2.194 -10.449 1.00 98.00 116 ALA A CA 1
ATOM 894 C C . ALA A 1 116 ? -1.476 -2.878 -9.113 1.00 98.00 116 ALA A C 1
ATOM 896 O O . ALA A 1 116 ? -2.407 -2.453 -8.426 1.00 98.00 116 ALA A O 1
ATOM 897 N N . ALA A 1 117 ? -0.700 -3.888 -8.706 1.00 98.38 117 ALA A N 1
ATOM 898 C CA . ALA A 1 117 ? -0.902 -4.601 -7.446 1.00 98.38 117 ALA A CA 1
ATOM 899 C C . ALA A 1 117 ? -0.747 -3.672 -6.233 1.00 98.38 117 ALA A C 1
ATOM 901 O O . ALA A 1 117 ? -1.585 -3.674 -5.330 1.00 98.38 117 ALA A O 1
ATOM 902 N N . SER A 1 118 ? 0.283 -2.819 -6.229 1.00 98.38 118 SER A N 1
ATOM 903 C CA . SER A 1 118 ? 0.490 -1.872 -5.128 1.00 98.38 118 SER A CA 1
ATOM 904 C C . SER A 1 118 ? -0.622 -0.821 -5.059 1.00 98.38 118 SER A C 1
ATOM 906 O O . SER A 1 118 ? -1.031 -0.431 -3.964 1.00 98.38 118 SER A O 1
ATOM 908 N N . GLU A 1 119 ? -1.147 -0.370 -6.205 1.00 97.94 119 GLU A N 1
ATOM 909 C CA . GLU A 1 119 ? -2.298 0.531 -6.250 1.00 97.94 119 GLU A CA 1
ATOM 910 C C . GLU A 1 119 ? -3.583 -0.115 -5.729 1.00 97.94 119 GLU A C 1
ATOM 912 O O . GLU A 1 119 ? -4.324 0.538 -4.991 1.00 97.94 119 GLU A O 1
ATOM 917 N N . ASP A 1 120 ? -3.870 -1.361 -6.117 1.00 98.06 120 ASP A N 1
ATOM 918 C CA . ASP A 1 120 ? -5.039 -2.094 -5.624 1.00 98.06 120 ASP A CA 1
ATOM 919 C C . ASP A 1 120 ? -4.971 -2.264 -4.105 1.00 98.06 120 ASP A C 1
ATOM 921 O O . ASP A 1 120 ? -5.889 -1.850 -3.391 1.00 98.06 120 ASP A O 1
ATOM 925 N N . LEU A 1 121 ? -3.835 -2.752 -3.598 1.00 98.38 121 LEU A N 1
ATOM 926 C CA . LEU A 1 121 ? -3.601 -2.913 -2.167 1.00 98.38 121 LEU A CA 1
ATOM 927 C C . LEU A 1 121 ? -3.831 -1.597 -1.411 1.00 98.38 121 LEU A C 1
ATOM 929 O O . LEU A 1 121 ? -4.582 -1.564 -0.434 1.00 98.38 121 LEU A O 1
ATOM 933 N N . TYR A 1 122 ? -3.262 -0.487 -1.892 1.00 98.19 122 TYR A N 1
ATOM 934 C CA . TYR A 1 122 ? -3.482 0.828 -1.286 1.00 98.19 122 TYR A CA 1
ATOM 935 C C . TYR A 1 122 ? -4.954 1.245 -1.310 1.00 98.19 122 TYR A C 1
ATOM 937 O O . TYR A 1 122 ? -5.467 1.731 -0.305 1.00 98.19 122 TYR A O 1
ATOM 945 N N . LYS A 1 123 ? -5.669 1.040 -2.425 1.00 97.06 123 LYS A N 1
ATOM 946 C CA . LYS A 1 123 ? -7.102 1.368 -2.535 1.00 97.06 123 LYS A CA 1
ATOM 947 C C . LYS A 1 123 ? -7.932 0.588 -1.514 1.00 97.06 123 LYS A C 1
ATOM 949 O O . LYS A 1 123 ? -8.839 1.165 -0.910 1.00 97.06 123 LYS A O 1
ATOM 954 N N . ARG A 1 124 ? -7.633 -0.697 -1.304 1.00 97.38 124 ARG A N 1
ATOM 955 C CA . ARG A 1 124 ? -8.329 -1.533 -0.314 1.00 97.38 124 ARG A CA 1
ATOM 956 C C . ARG A 1 124 ? -8.021 -1.101 1.119 1.00 97.38 124 ARG A C 1
ATOM 958 O O . ARG A 1 124 ? -8.952 -0.956 1.905 1.00 97.38 124 ARG A O 1
ATOM 965 N N . VAL A 1 125 ? -6.759 -0.819 1.439 1.00 97.12 125 VAL A N 1
ATOM 966 C CA . VAL A 1 125 ? -6.345 -0.338 2.771 1.00 97.12 125 VAL A CA 1
ATOM 967 C C . VAL A 1 125 ? -6.931 1.045 3.068 1.00 97.12 125 VAL A C 1
ATOM 969 O O . VAL A 1 125 ? -7.454 1.274 4.151 1.00 97.12 125 VAL A O 1
ATOM 972 N N . ASN A 1 126 ? -6.951 1.945 2.084 1.00 95.75 126 ASN A N 1
ATOM 973 C CA . ASN A 1 126 ? -7.583 3.258 2.213 1.00 95.75 126 ASN A CA 1
ATOM 974 C C . ASN A 1 126 ? -9.096 3.151 2.467 1.00 95.75 126 ASN A C 1
ATOM 976 O O . ASN A 1 126 ? -9.660 3.915 3.244 1.00 95.75 126 ASN A O 1
ATOM 980 N N . ARG A 1 127 ? -9.779 2.197 1.820 1.00 93.88 127 ARG A N 1
ATOM 981 C CA . ARG A 1 127 ? -11.195 1.924 2.101 1.00 93.88 127 ARG A CA 1
ATOM 982 C C . ARG A 1 127 ? -11.381 1.426 3.531 1.00 93.88 127 ARG A C 1
ATOM 984 O O . ARG A 1 127 ? -12.233 1.955 4.231 1.00 93.88 127 ARG A O 1
ATOM 991 N N . LEU A 1 128 ? -10.544 0.485 3.963 1.00 94.12 128 LEU A N 1
ATOM 992 C CA . LEU A 1 128 ? -10.572 -0.030 5.327 1.00 94.12 128 LEU A CA 1
ATOM 993 C C . LEU A 1 128 ? -10.357 1.080 6.363 1.00 94.12 128 LEU A C 1
ATOM 995 O O . LEU A 1 128 ? -11.093 1.133 7.342 1.00 94.12 128 LEU A O 1
ATOM 999 N N . GLU A 1 129 ? -9.404 1.991 6.139 1.00 93.88 129 GLU A N 1
ATOM 1000 C CA . GLU A 1 129 ? -9.219 3.151 7.016 1.00 93.88 129 GLU A CA 1
ATOM 1001 C C . GLU A 1 129 ? -10.494 3.986 7.109 1.00 93.88 129 GLU A C 1
ATOM 1003 O O . GLU A 1 129 ? -10.933 4.336 8.203 1.00 93.88 129 GLU A O 1
ATOM 1008 N N . ARG A 1 130 ? -11.096 4.313 5.963 1.00 91.44 130 ARG A N 1
ATOM 1009 C CA . ARG A 1 130 ? -12.317 5.121 5.931 1.00 91.44 130 ARG A CA 1
ATOM 1010 C C . ARG A 1 130 ? -13.456 4.455 6.689 1.00 91.44 130 ARG A C 1
ATOM 1012 O O . ARG A 1 130 ? -14.184 5.163 7.372 1.00 91.44 130 ARG A O 1
ATOM 1019 N N . ASP A 1 131 ? -13.591 3.139 6.575 1.00 89.56 131 ASP A N 1
ATOM 1020 C CA . ASP A 1 131 ? -14.634 2.377 7.261 1.00 89.56 131 ASP A CA 1
ATOM 1021 C C . ASP A 1 131 ? -14.371 2.301 8.776 1.00 89.56 131 ASP A C 1
ATOM 1023 O O . ASP A 1 131 ? -15.306 2.402 9.566 1.00 89.56 131 ASP A O 1
ATOM 1027 N N . LEU A 1 132 ? -13.104 2.187 9.191 1.00 87.62 132 LEU A N 1
ATOM 1028 C CA . LEU A 1 132 ? -12.687 2.175 10.600 1.00 87.62 132 LEU A CA 1
ATOM 1029 C C . LEU A 1 132 ? -12.849 3.531 11.295 1.00 87.62 132 LEU A C 1
ATOM 1031 O O . LEU A 1 132 ? -13.201 3.581 12.470 1.00 87.62 132 LEU A O 1
ATOM 1035 N N . LEU A 1 133 ? -12.562 4.620 10.581 1.00 86.44 133 LEU A N 1
ATOM 1036 C CA . LEU A 1 133 ? -12.629 5.986 11.108 1.00 86.44 133 LEU A CA 1
ATOM 1037 C C . LEU A 1 133 ? -13.980 6.663 10.842 1.00 86.44 133 LEU A C 1
ATOM 1039 O O . LEU A 1 133 ? -14.174 7.817 11.231 1.00 86.44 133 LEU A O 1
ATOM 1043 N N . ALA A 1 134 ? -14.908 5.990 10.156 1.00 83.94 134 ALA A N 1
ATOM 1044 C CA . ALA A 1 134 ? -16.241 6.523 9.933 1.00 83.94 134 ALA A CA 1
ATOM 1045 C C . ALA A 1 134 ? -16.961 6.695 11.282 1.00 83.94 134 ALA A C 1
ATOM 1047 O O . ALA A 1 134 ? -16.942 5.779 12.110 1.00 83.94 134 ALA A O 1
ATOM 1048 N N . PRO A 1 135 ? -17.635 7.836 11.518 1.00 74.31 135 PRO A N 1
ATOM 1049 C CA . PRO A 1 135 ? -18.500 7.959 12.678 1.00 74.31 135 PRO A CA 1
ATOM 1050 C C . PRO A 1 135 ? -19.574 6.862 12.622 1.00 74.31 135 PRO A C 1
ATOM 1052 O O . PRO A 1 135 ? -20.031 6.517 11.524 1.00 74.31 135 PRO A O 1
ATOM 1055 N N . PRO A 1 136 ? -19.991 6.304 13.775 1.00 67.44 136 PRO A N 1
ATOM 1056 C CA . PRO A 1 136 ? -21.054 5.313 13.804 1.00 67.44 136 PRO A CA 1
ATOM 1057 C C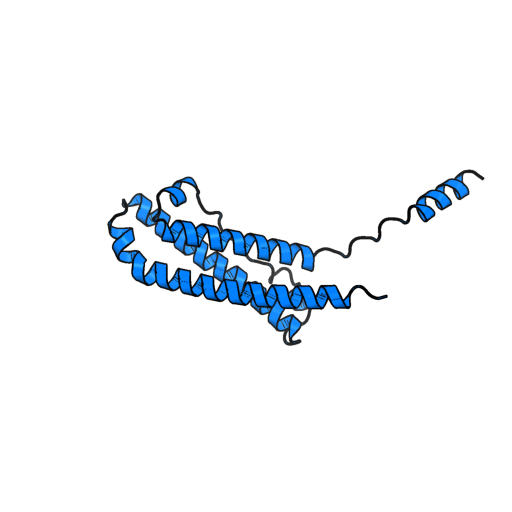 . PRO A 1 136 ? -22.269 5.889 13.082 1.00 67.44 136 PRO A C 1
ATOM 1059 O O . PRO A 1 136 ? -22.730 6.980 13.419 1.00 67.44 136 PRO A O 1
ATOM 1062 N N . ALA A 1 137 ? -22.745 5.175 12.057 1.00 63.53 137 ALA A N 1
ATOM 1063 C CA . ALA A 1 137 ? -23.909 5.600 11.298 1.00 63.53 137 ALA A CA 1
ATOM 1064 C C . ALA A 1 137 ? -25.051 5.882 12.279 1.00 63.53 137 ALA A C 1
ATOM 1066 O O . ALA A 1 137 ? -25.371 5.024 13.111 1.00 63.53 137 ALA A O 1
ATOM 1067 N N . GLU A 1 138 ? -25.649 7.075 12.197 1.00 57.19 138 GLU A N 1
ATOM 1068 C CA . GLU A 1 138 ? -26.872 7.343 12.942 1.00 57.19 138 GLU A CA 1
ATOM 1069 C C . GLU A 1 138 ? -27.865 6.227 12.597 1.00 57.19 138 GLU A C 1
ATOM 1071 O O . GLU A 1 138 ? -28.083 5.952 11.409 1.00 57.19 138 GLU A O 1
ATOM 1076 N N . PRO A 1 139 ? -28.432 5.527 13.599 1.00 58.34 139 PRO A N 1
ATOM 1077 C CA . PRO A 1 139 ? -29.441 4.525 13.317 1.00 58.34 139 PRO A CA 1
ATOM 1078 C C . PRO A 1 139 ? -30.530 5.214 12.490 1.00 58.34 139 PRO A C 1
ATOM 1080 O O . PRO A 1 139 ? -30.969 6.298 12.888 1.00 58.34 139 PRO A O 1
ATOM 1083 N N . PRO A 1 140 ? -30.947 4.637 11.344 1.00 56.53 140 PRO A N 1
ATOM 1084 C CA . PRO A 1 140 ? -31.928 5.280 10.485 1.00 56.53 140 PRO A CA 1
ATOM 1085 C C . PRO A 1 140 ? -33.119 5.663 11.354 1.00 56.53 140 PRO A C 1
ATOM 1087 O O . PRO A 1 140 ? -33.620 4.820 12.109 1.00 56.53 140 PRO A O 1
ATOM 1090 N N . ALA A 1 141 ? -33.509 6.943 11.312 1.00 60.38 141 ALA A N 1
ATOM 1091 C CA . ALA A 1 141 ? -34.631 7.450 12.084 1.00 60.38 141 ALA A CA 1
ATOM 1092 C C . ALA A 1 141 ? -35.794 6.478 11.891 1.00 60.38 141 ALA A C 1
ATOM 1094 O O . ALA A 1 141 ? -36.271 6.304 10.769 1.00 60.38 141 ALA A O 1
ATOM 1095 N N . SER A 1 142 ? -36.162 5.768 12.966 1.00 69.19 142 SER A N 1
ATOM 1096 C CA . SER A 1 142 ? -37.151 4.696 12.885 1.00 69.19 142 SER A CA 1
ATOM 1097 C C . SER A 1 142 ? -38.366 5.228 12.121 1.00 69.19 142 SER A C 1
ATOM 1099 O O . SER A 1 142 ? -38.917 6.254 12.539 1.00 69.19 142 SER A O 1
ATOM 1101 N N . PRO A 1 143 ? -38.792 4.582 11.020 1.00 67.25 143 PRO A N 1
ATOM 1102 C CA . PRO A 1 143 ? -39.942 5.037 10.244 1.00 67.25 143 PRO A CA 1
ATOM 1103 C C . PRO A 1 143 ? -41.167 5.255 11.140 1.00 67.25 143 PRO A C 1
ATOM 1105 O O . PRO A 1 143 ? -41.913 6.213 10.958 1.00 67.25 143 PRO A O 1
ATOM 1108 N N . ALA A 1 144 ? -41.298 4.442 12.195 1.00 71.12 144 ALA A N 1
ATOM 1109 C CA . ALA A 1 144 ? -42.328 4.575 13.217 1.00 71.12 144 ALA A CA 1
ATOM 1110 C C . ALA A 1 144 ? -42.230 5.882 14.028 1.00 71.12 144 ALA A C 1
ATOM 1112 O O . ALA A 1 144 ? -43.256 6.496 14.294 1.00 71.12 144 ALA A O 1
ATOM 1113 N N . ARG A 1 145 ? -41.025 6.363 14.376 1.00 66.44 145 ARG A N 1
ATOM 1114 C CA . ARG A 1 145 ? -40.840 7.665 15.053 1.00 66.44 145 ARG A CA 1
ATOM 1115 C C . ARG A 1 145 ? -41.170 8.845 14.139 1.00 66.44 145 ARG A C 1
ATOM 1117 O O . ARG A 1 145 ? -41.742 9.825 14.603 1.00 66.44 145 ARG A O 1
ATOM 1124 N N . SER A 1 146 ? -40.862 8.738 12.844 1.00 70.94 146 SER A N 1
ATOM 1125 C CA . SER A 1 146 ? -41.257 9.754 11.857 1.00 70.94 146 SER A CA 1
ATOM 1126 C C . SER A 1 146 ? -42.781 9.810 11.675 1.00 70.94 146 SER A C 1
ATOM 1128 O O . SER A 1 146 ? -43.344 10.892 11.516 1.00 70.94 146 SER A O 1
ATOM 1130 N N . LEU A 1 147 ? -43.457 8.658 11.743 1.00 75.00 147 LEU A N 1
ATOM 1131 C CA . LEU A 1 147 ? -44.919 8.559 11.685 1.00 75.00 147 LEU A CA 1
ATOM 1132 C C . LEU A 1 147 ? -45.591 9.063 12.973 1.00 75.00 147 LEU A C 1
ATOM 1134 O O . LEU A 1 147 ? -46.533 9.846 12.886 1.00 75.00 147 LEU A O 1
ATOM 1138 N N . LEU A 1 148 ? -45.074 8.705 14.153 1.00 77.94 148 LEU A N 1
ATOM 1139 C CA . LEU A 1 148 ? -45.570 9.195 15.448 1.00 77.94 148 LEU A CA 1
ATOM 1140 C C . LEU A 1 148 ? -45.477 10.722 15.554 1.00 77.94 148 LEU A C 1
ATOM 1142 O O . LEU A 1 148 ? -46.470 11.376 15.853 1.00 77.94 148 LEU A O 1
ATOM 1146 N N . GLY A 1 149 ? -44.339 11.309 15.173 1.00 78.12 149 GLY A N 1
ATOM 1147 C CA . GLY A 1 149 ? -44.173 12.765 15.177 1.00 78.12 149 GLY A CA 1
ATOM 1148 C C . GLY A 1 149 ? -45.013 13.509 14.127 1.00 78.12 149 GLY A C 1
ATOM 1149 O O . GLY A 1 149 ? -45.069 14.738 14.156 1.00 78.12 149 GLY A O 1
ATOM 1150 N N . LYS A 1 150 ? -45.632 12.815 13.161 1.00 76.38 150 LYS A N 1
ATOM 1151 C CA . LYS A 1 150 ? -46.638 13.403 12.256 1.00 76.38 150 LYS A CA 1
ATOM 1152 C C . LYS A 1 150 ? -48.040 13.353 12.864 1.00 76.38 150 LYS A C 1
ATOM 1154 O O . LYS A 1 150 ? -48.810 14.273 12.624 1.00 76.38 150 LYS A O 1
ATOM 1159 N N . LEU A 1 151 ? -48.344 12.323 13.654 1.00 76.12 151 LEU A N 1
ATOM 1160 C CA . LEU A 1 151 ? -49.619 12.192 14.363 1.00 76.12 151 LEU A CA 1
ATOM 1161 C C . LEU A 1 151 ? -49.732 13.204 15.510 1.00 76.12 151 LEU A C 1
ATOM 1163 O O . LEU A 1 151 ? -50.751 13.868 15.618 1.00 76.12 151 LEU A O 1
ATOM 1167 N N . GLU A 1 152 ? -48.667 13.402 16.292 1.00 74.88 152 GLU A N 1
ATOM 1168 C CA . GLU A 1 152 ? -48.636 14.377 17.402 1.00 74.88 152 GLU A CA 1
ATOM 1169 C C . GLU A 1 152 ? -48.758 15.844 16.959 1.00 74.88 152 GLU A C 1
ATOM 1171 O O . GLU A 1 152 ? -49.045 16.708 17.774 1.00 74.88 152 GLU A O 1
ATOM 1176 N N . ARG A 1 153 ? -48.521 16.145 15.676 1.00 73.31 153 ARG A N 1
ATOM 1177 C CA . ARG A 1 153 ? -48.688 17.494 15.105 1.00 73.31 153 ARG A CA 1
ATOM 1178 C C . ARG A 1 153 ? -50.048 17.711 14.439 1.00 73.31 153 ARG A C 1
ATOM 1180 O O . ARG A 1 153 ? -50.322 18.822 13.997 1.00 73.31 153 ARG A O 1
ATOM 1187 N N . ALA A 1 154 ? -50.845 16.654 14.292 1.00 70.56 154 ALA A N 1
ATOM 1188 C CA . ALA A 1 154 ? -52.128 16.678 13.591 1.00 70.56 154 ALA A CA 1
ATOM 1189 C C . ALA A 1 154 ? -53.341 16.714 14.540 1.00 70.56 154 ALA A C 1
ATOM 1191 O O . ALA A 1 154 ? -54.471 16.801 14.061 1.00 70.56 154 ALA A O 1
ATOM 1192 N N . PHE A 1 155 ? -53.104 16.662 15.851 1.00 56.12 155 PHE A N 1
ATOM 1193 C CA . PHE A 1 155 ? -54.089 16.774 16.927 1.00 56.12 155 PHE A CA 1
ATOM 1194 C C . PHE A 1 155 ? -53.587 17.771 17.972 1.00 56.12 155 PHE A C 1
ATOM 1196 O O . PHE A 1 155 ? -54.446 18.336 18.682 1.00 56.12 155 PHE A O 1
#

Foldseek 3Di:
DPDPVVVVVVLLVVLVVLLVLLVVLLVLLVCCCVPVVPVQLVPDDPVLNVLLVVLSVLLNLLSVLSNQLSVLVNCCVVVNHPPCRNLDPVSDRDDTDDRDPVSLVVGPPSSVVSSVSSVVSSVVSNVSSCVSNPDDPDDPPPVVNVVVVVVVVVD

Organism: NCBI:txid680125